Protein AF-A0AAF0ESK5-F1 (afdb_monomer_lite)

Organism: NCBI:txid948313

pLDDT: mean 73.54, std 20.57, range [38.91, 95.5]

Secondary structure (DSSP, 8-state):
--HHHHHHHHHHHHHHHHHHHHHHHPPPTT--EEEEEEESS--SHHHHHIIIIIHHHHHHH-TT-EEEEEEEPS-------------------------------------

Sequence (111 aa):
MAKGAKSAASLRTLVASLEASVPSHRLPPTLTALQFTVPRTFNTPRIWELMRRELPRIAYANPDLRIGVNPIESGTGTGSSSSNDADSASGASASASGAPAAAPAGTSDPL

Foldseek 3Di:
DCPVVVVVVVVVVVVVVLVVLLVVQADDPVAQEDEAEEAPDCPDVVSVCCVPPVVSSNCSNCVRYHYHYHHDDPPDDPDPPPDPPPDDDDDDDDDDDDDDDDDDDDDDDDD

Structure (mmCIF, N/CA/C/O backbone):
data_AF-A0AAF0ESK5-F1
#
_entry.id   AF-A0AAF0ESK5-F1
#
loop_
_atom_site.group_PDB
_atom_site.id
_atom_site.type_symbol
_atom_site.label_atom_id
_atom_site.label_alt_id
_atom_site.label_comp_id
_atom_site.label_asym_id
_atom_site.label_entity_id
_atom_site.label_seq_id
_atom_site.pdbx_PDB_ins_code
_atom_site.Cartn_x
_atom_site.Cartn_y
_atom_site.Cartn_z
_atom_site.occupancy
_atom_site.B_iso_or_equiv
_atom_site.auth_seq_id
_atom_site.auth_comp_id
_atom_site.auth_asym_id
_atom_site.auth_atom_id
_atom_site.pdbx_PDB_model_num
ATOM 1 N N . MET A 1 1 ? 9.940 -26.494 18.575 1.00 50.22 1 MET A N 1
ATOM 2 C CA . MET A 1 1 ? 8.852 -25.717 17.932 1.00 50.22 1 MET A CA 1
ATOM 3 C C . MET A 1 1 ? 9.142 -24.204 17.985 1.00 50.22 1 MET A C 1
ATOM 5 O O . MET A 1 1 ? 8.503 -23.490 18.738 1.00 50.22 1 MET A O 1
ATOM 9 N N . ALA A 1 2 ? 10.113 -23.683 17.216 1.00 56.47 2 ALA A N 1
ATOM 10 C CA . ALA A 1 2 ? 10.580 -22.283 17.348 1.00 56.47 2 ALA A CA 1
ATOM 11 C C . ALA A 1 2 ? 10.236 -21.354 16.158 1.00 56.47 2 ALA A C 1
ATOM 13 O O . ALA A 1 2 ? 10.591 -20.176 16.168 1.00 56.47 2 ALA A O 1
ATOM 14 N N . LYS A 1 3 ? 9.564 -21.867 15.115 1.00 57.59 3 LYS A N 1
ATOM 15 C CA . LYS A 1 3 ? 9.294 -21.113 13.874 1.00 57.59 3 LYS A CA 1
ATOM 16 C C . LYS A 1 3 ? 8.122 -20.128 14.016 1.00 57.59 3 LYS A C 1
ATOM 18 O O . LYS A 1 3 ? 8.197 -19.024 13.489 1.00 57.59 3 LYS A O 1
ATOM 23 N N . GLY A 1 4 ? 7.099 -20.478 14.805 1.00 61.06 4 GLY A N 1
ATOM 24 C CA . GLY A 1 4 ? 5.929 -19.620 15.051 1.00 61.06 4 GLY A CA 1
ATOM 25 C C . GLY A 1 4 ? 6.236 -18.370 15.885 1.00 61.06 4 GLY A C 1
ATOM 26 O O . GLY A 1 4 ? 5.802 -17.279 15.533 1.00 61.06 4 GLY A O 1
ATOM 27 N N . ALA A 1 5 ? 7.056 -18.495 16.935 1.00 63.97 5 ALA A N 1
ATOM 28 C CA . ALA A 1 5 ? 7.399 -17.371 17.814 1.00 63.97 5 ALA A CA 1
ATOM 29 C C . ALA A 1 5 ? 8.243 -16.292 17.105 1.00 63.97 5 ALA A C 1
ATOM 31 O O . ALA A 1 5 ? 7.973 -15.101 17.250 1.00 63.97 5 ALA A O 1
ATOM 32 N N . LYS A 1 6 ? 9.218 -16.702 16.277 1.00 66.38 6 LYS A N 1
ATOM 33 C CA . LYS A 1 6 ? 10.033 -15.780 15.461 1.00 66.38 6 LYS A CA 1
ATOM 34 C C . LYS A 1 6 ? 9.192 -15.053 14.405 1.00 66.38 6 LYS A C 1
ATOM 36 O O . LYS A 1 6 ? 9.370 -13.857 14.196 1.00 66.38 6 LYS A O 1
ATOM 41 N N . SER A 1 7 ? 8.238 -15.756 13.791 1.00 78.81 7 SER A N 1
ATOM 42 C CA . SER A 1 7 ? 7.302 -15.164 12.829 1.00 78.81 7 SER A CA 1
ATOM 43 C C . SER A 1 7 ? 6.374 -14.141 13.488 1.00 78.81 7 SER A C 1
ATOM 45 O O . SER A 1 7 ? 6.175 -13.058 12.946 1.00 78.81 7 SER A O 1
ATOM 47 N N . ALA A 1 8 ? 5.837 -14.449 14.671 1.00 82.38 8 ALA A N 1
ATOM 48 C CA . ALA A 1 8 ? 4.949 -13.542 15.395 1.00 82.38 8 ALA A CA 1
ATOM 49 C C . ALA A 1 8 ? 5.663 -12.250 15.826 1.00 82.38 8 ALA A C 1
ATOM 51 O O . ALA A 1 8 ? 5.101 -11.166 15.686 1.00 82.38 8 ALA A O 1
ATOM 52 N N . ALA A 1 9 ? 6.911 -12.345 16.298 1.00 85.19 9 ALA A N 1
ATOM 53 C CA . ALA A 1 9 ? 7.716 -11.173 16.640 1.00 85.19 9 ALA A CA 1
ATOM 54 C C . ALA A 1 9 ? 7.964 -10.270 15.418 1.00 85.19 9 ALA A C 1
ATOM 56 O O . ALA A 1 9 ? 7.743 -9.065 15.496 1.00 85.19 9 ALA A O 1
ATOM 57 N N . SER A 1 10 ? 8.330 -10.852 14.270 1.00 86.81 10 SER A N 1
ATOM 58 C CA . SER A 1 10 ? 8.565 -10.090 13.035 1.00 86.81 10 SER A CA 1
ATOM 59 C C . SER A 1 10 ? 7.310 -9.379 12.528 1.00 86.81 10 SER A C 1
ATOM 61 O O . SER A 1 10 ? 7.400 -8.255 12.040 1.00 86.81 10 SER A O 1
ATOM 63 N N . LEU A 1 11 ? 6.140 -10.017 12.636 1.00 88.50 11 LEU A N 1
ATOM 64 C CA . LEU A 1 11 ? 4.875 -9.402 12.234 1.00 88.50 11 LEU A CA 1
ATOM 65 C C . LEU A 1 11 ? 4.520 -8.221 13.140 1.00 88.50 11 LEU A C 1
ATOM 67 O O . LEU A 1 11 ? 4.121 -7.177 12.638 1.00 88.50 11 LEU A O 1
ATOM 71 N N . ARG A 1 12 ? 4.731 -8.347 14.456 1.00 91.94 12 ARG A N 1
ATOM 72 C CA . ARG A 1 12 ? 4.509 -7.243 15.404 1.00 91.94 12 ARG A CA 1
ATOM 73 C C . ARG A 1 12 ? 5.397 -6.043 15.094 1.00 91.94 12 ARG A C 1
ATOM 75 O O . ARG A 1 12 ? 4.904 -4.923 15.084 1.00 91.94 12 ARG A O 1
ATOM 82 N N . THR A 1 13 ? 6.676 -6.268 14.791 1.00 92.25 13 THR A N 1
ATOM 83 C CA . THR A 1 13 ? 7.587 -5.188 14.381 1.00 92.25 13 THR A CA 1
ATOM 84 C C . THR A 1 13 ? 7.119 -4.510 13.094 1.00 92.25 13 THR A C 1
ATOM 86 O O . THR A 1 13 ? 7.169 -3.287 12.995 1.00 92.25 13 THR A O 1
ATOM 89 N N . LEU A 1 14 ? 6.637 -5.283 12.116 1.00 89.62 14 LEU A N 1
ATOM 90 C CA . LEU A 1 14 ? 6.135 -4.734 10.859 1.00 89.62 14 LEU A CA 1
ATOM 91 C C . LEU A 1 14 ? 4.869 -3.893 11.069 1.00 89.62 14 LEU A C 1
ATOM 93 O O . LEU A 1 14 ? 4.798 -2.782 10.556 1.00 89.62 14 LEU A O 1
ATOM 97 N N . VAL A 1 15 ? 3.915 -4.378 11.868 1.00 91.94 15 VAL A N 1
ATOM 98 C CA . VAL A 1 15 ? 2.699 -3.623 12.214 1.00 91.94 15 VAL A CA 1
ATOM 99 C C . VAL A 1 15 ? 3.050 -2.339 12.963 1.00 91.94 15 VAL A C 1
ATOM 101 O O . VAL A 1 15 ? 2.613 -1.271 12.550 1.00 91.94 15 VAL A O 1
ATOM 104 N N . ALA A 1 16 ? 3.924 -2.407 13.971 1.00 92.38 16 ALA A N 1
ATOM 105 C CA . ALA A 1 16 ? 4.371 -1.221 14.703 1.00 92.38 16 ALA A CA 1
ATOM 106 C C . ALA A 1 16 ? 5.039 -0.184 13.779 1.00 92.38 16 ALA A C 1
ATOM 108 O O . ALA A 1 16 ? 4.810 1.017 13.913 1.00 92.38 16 ALA A O 1
ATOM 109 N N . SER A 1 17 ? 5.830 -0.634 12.797 1.00 90.75 17 SER A N 1
ATOM 110 C CA . SER A 1 17 ? 6.422 0.258 11.795 1.00 90.75 17 SER A CA 1
ATOM 111 C C . SER A 1 17 ? 5.377 0.906 10.882 1.00 90.75 17 SER A C 1
ATOM 113 O O . SER A 1 17 ? 5.593 2.039 10.452 1.00 90.75 17 SER A O 1
ATOM 115 N N . LEU A 1 18 ? 4.295 0.202 10.543 1.00 91.50 18 LEU A N 1
ATOM 116 C CA . LEU A 1 18 ? 3.210 0.753 9.730 1.00 91.50 18 LEU A CA 1
ATOM 117 C C . LEU A 1 18 ? 2.394 1.769 10.535 1.00 91.50 18 LEU A C 1
ATOM 119 O O . LEU A 1 18 ? 2.178 2.879 10.056 1.00 91.50 18 LEU A O 1
ATOM 123 N N . GLU A 1 19 ? 2.035 1.443 11.777 1.00 92.19 19 GLU A N 1
ATOM 124 C CA . GLU A 1 19 ? 1.316 2.337 12.694 1.00 92.19 19 GLU A CA 1
ATOM 125 C C . GLU A 1 19 ? 2.067 3.648 12.932 1.00 92.19 19 GLU A C 1
ATOM 127 O O . GLU A 1 19 ? 1.488 4.726 12.804 1.00 92.19 19 GLU A O 1
ATOM 132 N N . ALA A 1 20 ? 3.378 3.577 13.177 1.00 90.62 20 ALA A N 1
ATOM 133 C CA . ALA A 1 20 ? 4.211 4.764 13.362 1.00 90.62 20 ALA A CA 1
ATOM 134 C C . ALA A 1 20 ? 4.255 5.672 12.118 1.00 90.62 20 ALA A C 1
ATOM 136 O O . ALA A 1 20 ? 4.483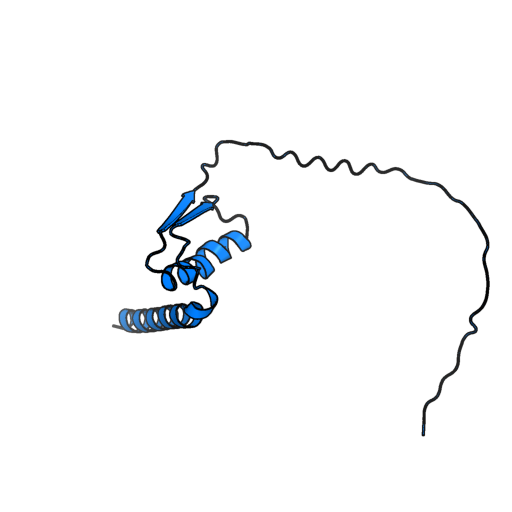 6.874 12.236 1.00 90.62 20 ALA A O 1
ATOM 137 N N . SER A 1 21 ? 4.032 5.116 10.922 1.00 87.00 21 SER A N 1
ATOM 138 C CA . SER A 1 21 ? 4.084 5.859 9.659 1.00 87.00 21 SER A CA 1
ATOM 139 C C . SER A 1 21 ? 2.765 6.541 9.273 1.00 87.00 21 SER A C 1
ATOM 141 O O . SER A 1 21 ? 2.772 7.410 8.400 1.00 87.00 21 SER A O 1
ATOM 143 N N . VAL A 1 22 ? 1.651 6.203 9.934 1.00 89.50 22 VAL A N 1
ATOM 144 C CA . VAL A 1 22 ? 0.308 6.738 9.647 1.00 89.50 22 VAL A CA 1
ATOM 145 C C . VAL A 1 22 ? 0.244 8.270 9.570 1.00 89.50 22 VAL A C 1
ATOM 147 O O . VAL A 1 22 ? -0.283 8.770 8.573 1.00 89.50 22 VAL A O 1
ATOM 150 N N . PRO A 1 23 ? 0.769 9.053 10.538 1.00 83.88 23 PRO A N 1
ATOM 151 C CA . PRO A 1 23 ? 0.613 10.508 10.504 1.00 83.88 23 PRO A CA 1
ATOM 152 C C . PRO A 1 23 ? 1.282 11.160 9.287 1.00 83.88 23 PRO A C 1
ATOM 154 O O . PRO A 1 23 ? 0.799 12.180 8.805 1.00 83.88 23 PRO A O 1
ATOM 157 N N . SER A 1 24 ? 2.355 10.568 8.758 1.00 89.75 24 SER A N 1
ATOM 158 C CA . SER A 1 24 ? 3.097 11.105 7.609 1.00 89.75 24 SER A CA 1
ATOM 159 C C . SER A 1 24 ? 2.513 10.705 6.251 1.00 89.75 24 SER A C 1
ATOM 161 O O . SER A 1 24 ? 2.893 11.289 5.241 1.00 89.75 24 SER A O 1
ATOM 163 N N . HIS A 1 25 ? 1.612 9.718 6.210 1.00 90.50 25 HIS A N 1
ATOM 164 C CA . HIS A 1 25 ? 1.113 9.117 4.965 1.00 90.50 25 HIS A CA 1
ATOM 165 C C . HIS A 1 25 ? -0.402 9.232 4.795 1.00 90.50 25 HIS A C 1
ATOM 167 O O . HIS A 1 25 ? -0.972 8.635 3.879 1.00 90.50 25 HIS A O 1
ATOM 173 N N . ARG A 1 26 ? -1.074 9.989 5.667 1.00 91.94 26 ARG A N 1
ATOM 174 C CA . ARG A 1 26 ? -2.509 10.235 5.554 1.00 91.94 26 ARG A CA 1
ATOM 175 C C . ARG A 1 26 ? -2.776 11.202 4.405 1.00 91.94 26 ARG A C 1
ATOM 177 O O . ARG A 1 26 ? -2.245 12.310 4.377 1.00 91.94 26 ARG A O 1
ATOM 184 N N . LEU A 1 27 ? -3.590 10.767 3.456 1.00 91.00 27 LEU A N 1
ATOM 185 C CA . LEU A 1 27 ? -3.963 11.557 2.294 1.00 91.00 27 LEU A CA 1
ATOM 186 C C . LEU A 1 27 ? -5.260 12.329 2.566 1.00 91.00 27 LEU A C 1
ATOM 188 O O . LEU A 1 27 ? -6.041 11.948 3.444 1.00 91.00 27 LEU A O 1
ATOM 192 N N . PRO A 1 28 ? -5.517 13.419 1.823 1.00 92.00 28 PRO A N 1
ATOM 193 C CA . PRO A 1 28 ? -6.804 14.094 1.875 1.00 92.00 28 PRO A CA 1
ATOM 194 C C . PRO A 1 28 ? -7.950 13.121 1.547 1.00 92.00 28 PRO A C 1
ATOM 196 O O . PRO A 1 28 ? -7.836 12.364 0.582 1.00 92.00 28 PRO A O 1
ATOM 199 N N . PRO A 1 29 ? -9.081 13.173 2.273 1.00 89.31 29 PRO A N 1
ATOM 200 C CA . PRO A 1 29 ? -10.201 12.243 2.084 1.00 89.31 29 PRO A CA 1
ATOM 201 C C . PRO A 1 29 ? -10.904 12.396 0.725 1.00 89.31 29 PRO A C 1
ATOM 203 O O . PRO A 1 29 ? -11.716 11.560 0.346 1.00 89.31 29 PRO A O 1
ATOM 206 N N . THR A 1 30 ? -10.603 13.463 -0.020 1.00 94.12 30 THR A N 1
ATOM 207 C CA . THR A 1 30 ? -11.086 13.675 -1.389 1.00 94.12 30 THR A CA 1
ATOM 208 C C . THR A 1 30 ? -10.431 12.736 -2.401 1.00 94.12 30 THR A C 1
ATOM 210 O O . THR A 1 30 ? -10.997 12.505 -3.469 1.00 94.12 30 THR A O 1
ATOM 213 N N . LEU A 1 31 ? -9.253 12.183 -2.090 1.00 91.81 31 LEU A N 1
ATOM 214 C CA . LEU A 1 31 ? -8.587 11.198 -2.933 1.00 91.81 31 LEU A CA 1
ATOM 215 C C . LEU A 1 31 ? -9.159 9.811 -2.649 1.00 91.81 31 LEU A C 1
ATOM 217 O O . LEU A 1 31 ? -8.928 9.229 -1.595 1.00 91.81 31 LEU A O 1
ATOM 221 N N . THR A 1 32 ? -9.887 9.271 -3.622 1.00 93.12 32 THR A N 1
ATOM 222 C CA . THR A 1 32 ? -10.549 7.962 -3.512 1.00 93.12 32 THR A CA 1
ATOM 223 C C . THR A 1 32 ? -9.755 6.832 -4.162 1.00 93.12 32 THR A C 1
ATOM 225 O O . THR A 1 32 ? -9.984 5.662 -3.849 1.00 93.12 32 THR A O 1
ATOM 228 N N . ALA A 1 33 ? -8.810 7.151 -5.055 1.00 94.56 33 ALA A N 1
ATOM 229 C CA . ALA A 1 33 ? -7.993 6.154 -5.731 1.00 94.56 33 ALA A CA 1
ATOM 230 C C . ALA A 1 33 ? -6.595 6.655 -6.121 1.00 94.56 33 ALA A C 1
ATOM 232 O O . ALA A 1 33 ? -6.412 7.818 -6.478 1.00 94.56 33 ALA A O 1
ATOM 233 N N . LEU A 1 34 ? -5.630 5.733 -6.130 1.00 93.44 34 LEU A N 1
ATOM 234 C CA . LEU A 1 34 ? -4.305 5.887 -6.727 1.00 93.44 34 LEU A CA 1
ATOM 235 C C . LEU A 1 34 ? -4.068 4.757 -7.732 1.00 93.44 34 LEU A C 1
ATOM 237 O O . LEU A 1 34 ? -4.319 3.592 -7.426 1.00 93.44 34 LEU A O 1
ATOM 241 N N . GLN A 1 35 ? -3.549 5.085 -8.915 1.00 94.44 35 GLN A N 1
ATOM 242 C CA . GLN A 1 35 ? -3.095 4.094 -9.891 1.00 94.44 35 GLN A CA 1
ATOM 243 C C . GLN A 1 35 ? -1.607 4.262 -10.171 1.00 94.44 35 GLN A C 1
ATOM 245 O O . GLN A 1 35 ? -1.140 5.356 -10.479 1.00 94.44 35 GLN A O 1
ATOM 250 N N . PHE A 1 36 ? -0.882 3.153 -10.101 1.00 90.62 36 PHE A N 1
ATOM 251 C CA . PHE A 1 36 ? 0.534 3.074 -10.411 1.00 90.62 36 PHE A CA 1
ATOM 252 C C . PHE A 1 36 ? 0.731 2.204 -11.641 1.00 90.62 36 PHE A C 1
ATOM 254 O O . PHE A 1 36 ? 0.302 1.053 -11.664 1.00 90.62 36 PHE A O 1
ATOM 261 N N . THR A 1 37 ? 1.435 2.732 -12.633 1.00 89.94 37 THR A N 1
ATOM 262 C CA . THR A 1 37 ? 1.904 1.957 -13.780 1.00 89.94 37 THR A CA 1
ATOM 263 C C . THR A 1 37 ? 3.387 1.688 -13.578 1.00 89.94 37 THR A C 1
ATOM 265 O O . THR A 1 37 ? 4.188 2.622 -13.571 1.00 89.94 37 THR A O 1
ATOM 268 N N . VAL A 1 38 ? 3.754 0.429 -13.337 1.00 87.12 38 VAL A N 1
ATOM 269 C CA . VAL A 1 38 ? 5.112 0.058 -12.913 1.00 87.12 38 VAL A CA 1
ATOM 270 C C . VAL A 1 38 ? 5.732 -0.980 -13.838 1.00 87.12 38 VAL A C 1
ATOM 272 O O . VAL A 1 38 ? 5.047 -1.903 -14.270 1.00 87.12 38 VAL A O 1
ATOM 275 N N . PRO A 1 39 ? 7.035 -0.896 -14.141 1.00 83.81 39 PRO A N 1
ATOM 276 C CA . PRO A 1 39 ? 7.726 -1.978 -14.829 1.00 83.81 39 PRO A CA 1
ATOM 277 C C . PRO A 1 39 ? 7.640 -3.283 -14.024 1.00 83.81 39 PRO A C 1
A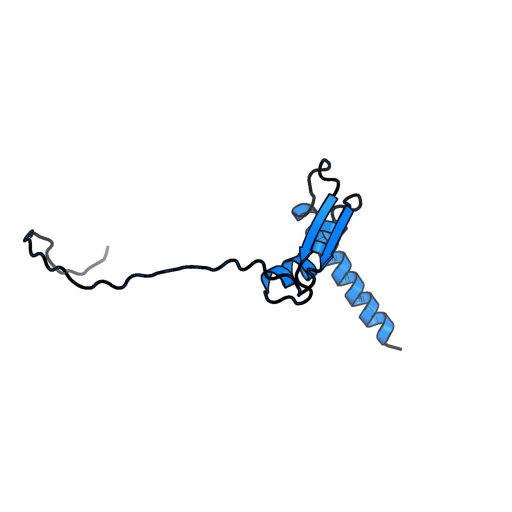TOM 279 O O . PRO A 1 39 ? 7.696 -3.264 -12.793 1.00 83.81 39 PRO A O 1
ATOM 282 N N . ARG A 1 40 ? 7.555 -4.434 -14.706 1.00 80.94 40 ARG A N 1
ATOM 283 C CA . ARG A 1 40 ? 7.581 -5.753 -14.035 1.00 80.94 40 ARG A CA 1
ATOM 284 C C . ARG A 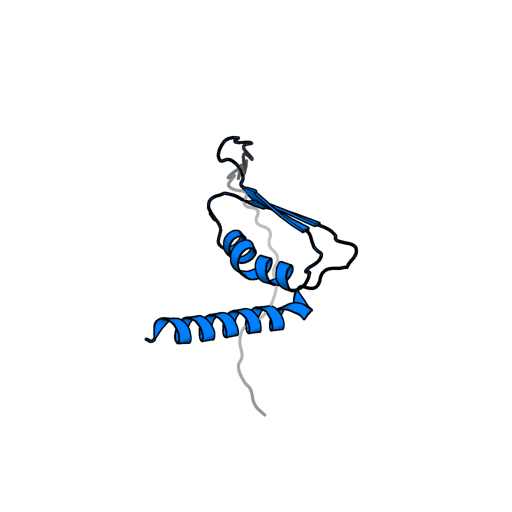1 40 ? 8.871 -5.993 -13.254 1.00 80.94 40 ARG A C 1
ATOM 286 O O . ARG A 1 40 ? 8.867 -6.696 -12.247 1.00 80.94 40 ARG A O 1
ATOM 293 N N . THR A 1 41 ? 9.972 -5.423 -13.728 1.00 80.12 41 THR A N 1
ATOM 294 C CA . THR A 1 41 ? 11.274 -5.478 -13.074 1.00 80.12 41 THR A CA 1
ATOM 295 C C . THR A 1 41 ? 11.620 -4.106 -12.519 1.00 80.12 41 THR A C 1
ATOM 297 O O . THR A 1 41 ? 11.606 -3.104 -13.230 1.00 80.12 41 THR A O 1
ATOM 300 N N . PHE A 1 42 ? 11.951 -4.051 -11.230 1.00 79.19 42 PHE A N 1
ATOM 301 C CA . PHE A 1 42 ? 12.410 -2.818 -10.600 1.00 79.19 42 PHE A CA 1
ATOM 302 C C . PHE A 1 42 ? 13.834 -2.513 -11.061 1.00 79.19 42 PHE A C 1
ATOM 304 O O . PHE A 1 42 ? 14.810 -2.900 -10.429 1.00 79.19 42 PHE A O 1
ATOM 311 N N . ASN A 1 43 ? 13.944 -1.844 -12.203 1.00 78.50 43 ASN A N 1
ATOM 312 C CA . ASN A 1 43 ? 15.212 -1.405 -12.776 1.00 78.50 43 ASN A CA 1
ATOM 313 C C . ASN A 1 43 ? 15.840 -0.230 -12.008 1.00 78.50 43 ASN A C 1
ATOM 315 O O . ASN A 1 43 ? 17.007 0.082 -12.222 1.00 78.50 43 ASN A O 1
ATOM 319 N N . THR A 1 44 ? 15.084 0.415 -11.115 1.00 82.50 44 THR A N 1
ATOM 320 C CA . THR A 1 44 ? 15.554 1.546 -10.315 1.00 82.50 44 THR A CA 1
ATOM 321 C C . THR A 1 44 ? 15.259 1.350 -8.826 1.00 82.50 44 THR A C 1
ATOM 323 O O . THR A 1 44 ? 14.164 0.903 -8.457 1.00 82.50 44 THR A O 1
ATOM 326 N N . PRO A 1 45 ? 16.200 1.740 -7.943 1.00 86.94 45 PRO A N 1
ATOM 327 C CA . PRO A 1 45 ? 16.025 1.631 -6.494 1.00 86.94 45 PRO A CA 1
ATOM 328 C C . PRO A 1 45 ? 14.843 2.472 -5.998 1.00 86.94 45 PRO A C 1
ATOM 330 O O . PRO A 1 45 ? 14.144 2.070 -5.075 1.00 86.94 45 PRO A O 1
ATOM 333 N N . ARG A 1 46 ? 14.556 3.595 -6.669 1.00 86.50 46 ARG A N 1
ATOM 334 C CA . ARG A 1 46 ? 13.434 4.479 -6.339 1.00 86.50 46 ARG A CA 1
ATOM 335 C C . ARG A 1 46 ? 12.075 3.800 -6.507 1.00 86.50 46 ARG A C 1
ATOM 337 O O . ARG A 1 46 ? 11.235 3.908 -5.621 1.00 86.50 46 ARG A O 1
ATOM 344 N N . ILE A 1 47 ? 11.848 3.109 -7.630 1.00 86.19 47 ILE A N 1
ATOM 345 C CA . ILE A 1 47 ? 10.581 2.393 -7.854 1.00 86.19 47 ILE A CA 1
ATOM 346 C C . ILE A 1 47 ? 10.470 1.238 -6.859 1.00 86.19 47 ILE A C 1
ATOM 348 O O . ILE A 1 47 ? 9.400 1.013 -6.299 1.00 86.19 47 ILE A O 1
ATOM 352 N N . TRP A 1 48 ? 11.575 0.540 -6.588 1.00 87.69 48 TRP A N 1
ATOM 353 C CA . TRP A 1 48 ? 11.591 -0.515 -5.581 1.00 87.69 48 TRP A CA 1
ATOM 354 C C . TRP A 1 48 ? 11.191 0.008 -4.195 1.00 87.69 48 TRP A C 1
ATOM 356 O O . TRP A 1 48 ? 10.310 -0.567 -3.558 1.00 87.69 48 TRP A O 1
ATOM 366 N N . GLU A 1 49 ? 11.790 1.114 -3.746 1.00 91.19 49 GLU A N 1
ATOM 367 C CA . GLU A 1 49 ? 11.513 1.715 -2.439 1.00 91.19 49 GLU A CA 1
ATOM 368 C C . GLU A 1 49 ? 10.071 2.220 -2.340 1.00 91.19 49 GLU A C 1
ATOM 370 O O . GLU A 1 49 ? 9.366 1.871 -1.393 1.00 91.19 49 GLU A O 1
ATOM 375 N N . LEU A 1 50 ? 9.587 2.925 -3.366 1.00 89.69 50 LEU A N 1
ATOM 376 C CA . LEU A 1 50 ? 8.193 3.357 -3.438 1.00 89.69 50 LEU A CA 1
ATOM 377 C C . LEU A 1 50 ? 7.233 2.166 -3.310 1.00 89.69 50 LEU A C 1
ATOM 379 O O . LEU A 1 50 ? 6.329 2.191 -2.481 1.00 89.69 50 LEU A O 1
ATOM 383 N N . MET A 1 51 ? 7.440 1.105 -4.093 1.00 90.44 51 MET A N 1
ATOM 384 C CA . MET A 1 51 ? 6.503 -0.020 -4.166 1.00 90.44 51 MET A CA 1
ATOM 385 C C . MET A 1 51 ? 6.565 -0.951 -2.955 1.00 90.44 51 MET A C 1
ATOM 387 O O . MET A 1 51 ? 5.551 -1.538 -2.580 1.00 90.44 51 MET A O 1
ATOM 391 N N . ARG A 1 52 ? 7.745 -1.132 -2.351 1.00 89.44 52 ARG A N 1
ATOM 392 C CA . ARG A 1 52 ? 7.950 -2.092 -1.254 1.00 89.44 52 ARG A CA 1
ATOM 393 C C . ARG A 1 52 ? 7.914 -1.467 0.132 1.00 89.44 52 ARG A C 1
ATOM 395 O O . ARG A 1 52 ? 7.611 -2.191 1.077 1.00 89.44 52 ARG A O 1
ATOM 402 N N . ARG A 1 53 ? 8.247 -0.182 0.274 1.00 89.94 53 ARG A N 1
ATOM 403 C CA . ARG A 1 53 ? 8.318 0.491 1.580 1.00 89.94 53 ARG A CA 1
ATOM 404 C C . ARG A 1 53 ? 7.217 1.516 1.761 1.00 89.94 53 ARG A C 1
ATOM 406 O O . ARG A 1 53 ? 6.504 1.437 2.754 1.00 89.94 53 ARG A O 1
ATOM 413 N N . GLU A 1 54 ? 7.046 2.427 0.809 1.00 92.19 54 GLU A N 1
ATOM 414 C CA . GLU A 1 54 ? 6.110 3.543 0.993 1.00 92.19 54 GLU A CA 1
ATOM 415 C C . GLU A 1 54 ? 4.663 3.168 0.664 1.00 92.19 54 GLU A C 1
ATOM 417 O O . GLU A 1 54 ? 3.752 3.494 1.420 1.00 92.19 54 GLU A O 1
ATOM 422 N N . LEU A 1 55 ? 4.425 2.412 -0.410 1.00 93.25 55 LEU A N 1
ATOM 423 C CA . LEU A 1 55 ? 3.071 2.032 -0.811 1.00 93.25 55 LEU A CA 1
ATOM 424 C C . LEU A 1 55 ? 2.315 1.241 0.277 1.00 93.25 55 LEU A C 1
ATOM 426 O O . LEU A 1 55 ? 1.157 1.574 0.533 1.00 93.25 55 LEU A O 1
ATOM 430 N N . PRO A 1 56 ? 2.927 0.267 0.986 1.00 94.00 56 PRO A N 1
ATOM 431 C CA . PRO A 1 56 ? 2.273 -0.388 2.119 1.00 94.00 56 PRO A CA 1
ATOM 432 C C . PRO A 1 56 ? 1.911 0.567 3.263 1.00 94.00 56 PRO A C 1
ATOM 434 O O . PRO A 1 56 ? 0.868 0.393 3.887 1.00 94.00 56 PRO A O 1
ATOM 437 N N . ARG A 1 57 ? 2.737 1.588 3.531 1.00 94.94 57 ARG A N 1
ATOM 438 C CA . ARG A 1 57 ? 2.466 2.599 4.568 1.00 94.94 57 ARG A CA 1
ATOM 439 C C . ARG A 1 57 ? 1.281 3.477 4.189 1.00 94.94 57 ARG A C 1
ATOM 441 O O . ARG A 1 57 ? 0.399 3.701 5.012 1.00 94.94 57 ARG A O 1
ATOM 448 N N . ILE A 1 58 ? 1.221 3.905 2.927 1.00 93.88 58 ILE A N 1
ATOM 449 C CA . ILE A 1 58 ? 0.093 4.670 2.379 1.00 93.88 58 ILE A CA 1
ATOM 450 C C . ILE A 1 58 ? -1.194 3.841 2.439 1.00 93.88 58 ILE A C 1
ATOM 452 O O . ILE A 1 58 ? -2.221 4.351 2.879 1.00 93.88 58 ILE A O 1
ATOM 456 N N . ALA A 1 59 ? -1.139 2.565 2.046 1.00 94.12 59 ALA A N 1
ATOM 457 C CA . ALA A 1 59 ? -2.288 1.664 2.104 1.00 94.12 59 ALA A CA 1
ATOM 458 C C . ALA A 1 59 ? -2.786 1.457 3.543 1.00 94.12 59 ALA A C 1
ATOM 460 O O . ALA A 1 59 ? -3.985 1.491 3.794 1.00 94.12 59 ALA A O 1
ATOM 461 N N . TYR A 1 60 ? -1.864 1.288 4.497 1.00 94.88 60 TYR A N 1
ATOM 462 C CA . TYR A 1 60 ? -2.206 1.120 5.909 1.00 94.88 60 TYR A CA 1
ATOM 463 C C . TYR A 1 60 ? -2.828 2.386 6.515 1.00 94.88 60 TYR A C 1
ATOM 465 O O . TYR A 1 60 ? -3.784 2.305 7.281 1.00 94.88 60 TYR A O 1
ATOM 473 N N . ALA A 1 61 ? -2.315 3.565 6.155 1.00 95.12 61 ALA A N 1
ATOM 474 C CA . ALA A 1 61 ? -2.806 4.846 6.660 1.00 95.12 61 ALA A CA 1
ATOM 475 C C . ALA A 1 61 ? -4.171 5.266 6.077 1.00 95.12 61 ALA A C 1
ATOM 477 O O . ALA A 1 61 ? -4.853 6.097 6.678 1.00 95.12 61 ALA A O 1
ATOM 478 N N . ASN A 1 62 ? -4.565 4.724 4.917 1.00 95.50 62 ASN A N 1
ATOM 479 C CA . ASN A 1 62 ? -5.764 5.131 4.178 1.00 95.50 62 ASN A CA 1
ATOM 480 C C . ASN A 1 62 ? -6.578 3.894 3.739 1.00 95.50 62 ASN A C 1
ATOM 482 O O . ASN A 1 62 ? -6.518 3.512 2.570 1.00 95.50 62 ASN A O 1
ATOM 486 N N . PRO A 1 63 ? -7.346 3.261 4.646 1.00 93.69 63 PRO A N 1
ATOM 487 C CA . PRO A 1 63 ? -8.031 1.995 4.362 1.00 93.69 63 PRO A CA 1
ATOM 488 C C . PRO A 1 63 ? -9.114 2.099 3.275 1.00 93.69 63 PRO A C 1
ATOM 490 O O . PRO A 1 63 ? -9.375 1.119 2.582 1.00 93.69 63 PRO A O 1
ATOM 493 N N . ASP A 1 64 ? -9.713 3.278 3.095 1.00 94.00 64 ASP A N 1
ATOM 494 C CA . ASP A 1 64 ? -10.760 3.518 2.091 1.00 94.00 64 ASP A CA 1
ATOM 495 C C . ASP A 1 64 ? -10.199 3.855 0.695 1.00 94.00 64 ASP A C 1
ATOM 497 O O . ASP A 1 64 ? -10.943 3.944 -0.285 1.00 94.00 64 ASP A O 1
ATOM 501 N N . LEU A 1 65 ? -8.882 4.056 0.581 1.00 95.44 65 LEU A N 1
ATOM 502 C CA . LEU A 1 65 ? -8.227 4.428 -0.667 1.00 95.44 65 LEU A CA 1
ATOM 503 C C . LEU A 1 65 ? -8.065 3.208 -1.579 1.00 95.44 65 LEU A C 1
ATOM 505 O O . LEU A 1 65 ? -7.412 2.223 -1.236 1.00 95.44 65 LEU A O 1
ATOM 509 N N . ARG A 1 66 ? -8.578 3.297 -2.807 1.00 95.38 66 ARG A N 1
ATOM 510 C CA . ARG A 1 66 ? -8.398 2.241 -3.810 1.00 95.38 66 ARG A CA 1
ATOM 511 C C . ARG A 1 66 ? -7.026 2.359 -4.467 1.00 95.38 66 ARG A C 1
ATOM 513 O O . ARG A 1 66 ? -6.772 3.310 -5.198 1.00 95.38 66 ARG A O 1
ATOM 520 N N . ILE A 1 67 ? -6.153 1.378 -4.265 1.00 94.56 67 ILE A N 1
ATOM 521 C CA . ILE A 1 67 ? -4.814 1.360 -4.871 1.00 94.56 67 ILE A CA 1
ATOM 522 C C . ILE A 1 67 ? -4.764 0.317 -5.992 1.00 94.56 67 ILE A C 1
ATOM 524 O O . ILE A 1 67 ? -4.931 -0.875 -5.747 1.00 94.56 67 ILE A O 1
ATOM 528 N N . GLY A 1 68 ? -4.524 0.768 -7.224 1.00 93.94 68 GLY A N 1
ATOM 529 C CA . GLY A 1 68 ? -4.297 -0.080 -8.395 1.00 93.94 68 GLY A CA 1
ATOM 530 C C . GLY A 1 68 ? -2.826 -0.089 -8.809 1.00 93.94 68 GLY A C 1
ATOM 531 O O . GLY A 1 68 ? -2.187 0.961 -8.842 1.00 93.94 68 GLY A O 1
ATOM 532 N N . VAL A 1 69 ? -2.291 -1.263 -9.149 1.00 91.31 69 VAL A N 1
ATOM 533 C CA . VAL A 1 69 ? -0.920 -1.426 -9.657 1.00 91.31 69 VAL A CA 1
ATOM 534 C C . VAL A 1 69 ? -0.970 -2.202 -10.969 1.00 91.31 69 VAL A C 1
ATOM 536 O O . VAL A 1 69 ? -1.281 -3.391 -10.976 1.00 91.31 69 VAL A O 1
ATOM 539 N N . ASN A 1 70 ? -0.644 -1.530 -12.069 1.00 90.69 70 ASN A N 1
ATOM 540 C CA . ASN A 1 70 ? -0.658 -2.080 -13.417 1.00 90.69 70 ASN A CA 1
ATOM 541 C C . ASN A 1 70 ? 0.784 -2.316 -13.894 1.00 90.69 70 ASN A C 1
ATOM 543 O O . ASN A 1 70 ? 1.551 -1.355 -14.018 1.00 90.69 70 ASN A O 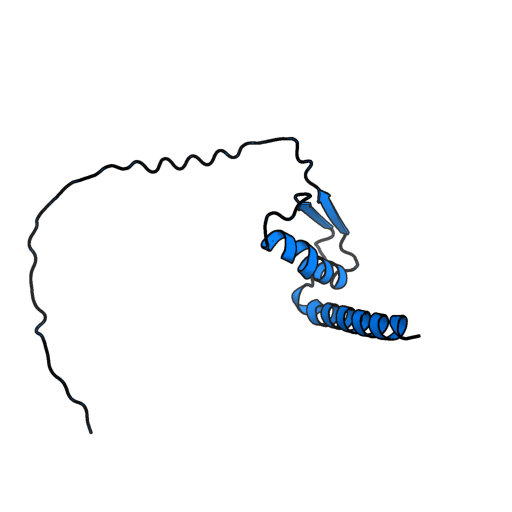1
ATOM 547 N N . PRO A 1 71 ? 1.193 -3.569 -14.156 1.00 87.12 71 PRO A N 1
ATOM 548 C CA . PRO A 1 71 ? 2.503 -3.841 -14.718 1.00 87.12 7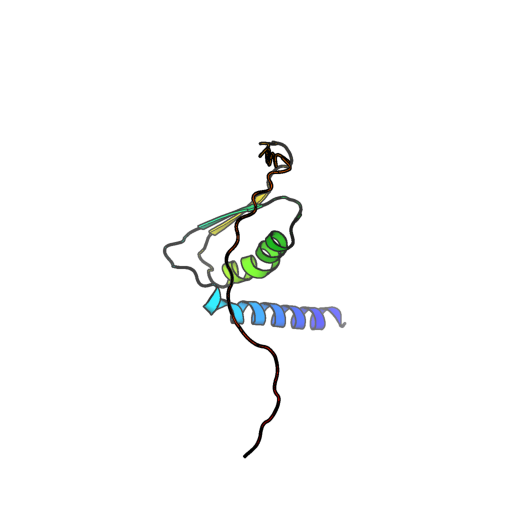1 PRO A CA 1
ATOM 549 C C . PRO A 1 71 ? 2.563 -3.388 -16.182 1.00 87.12 71 PRO A C 1
ATOM 551 O O . PRO A 1 71 ? 1.683 -3.724 -16.970 1.00 87.12 71 PRO A O 1
ATOM 554 N N . ILE A 1 72 ? 3.626 -2.684 -16.565 1.00 85.00 72 ILE A N 1
ATOM 555 C CA . ILE A 1 72 ? 3.911 -2.376 -17.970 1.00 85.00 72 ILE A CA 1
ATOM 556 C C . ILE A 1 72 ? 4.286 -3.687 -18.663 1.00 85.00 72 ILE A C 1
ATOM 558 O O . ILE A 1 72 ? 5.215 -4.380 -18.231 1.00 85.00 72 ILE A O 1
ATOM 562 N N . GLU A 1 73 ? 3.566 -4.042 -19.726 1.00 73.44 73 GLU A N 1
ATOM 563 C CA . GLU A 1 73 ? 3.995 -5.113 -20.617 1.00 73.44 73 GLU A CA 1
ATOM 564 C C . GLU A 1 73 ? 5.260 -4.653 -21.339 1.00 73.44 73 GLU A C 1
ATOM 566 O O . GLU A 1 73 ? 5.273 -3.628 -22.021 1.00 73.44 73 GLU A O 1
ATOM 571 N N . SER A 1 74 ? 6.359 -5.382 -21.149 1.00 58.22 74 SER A N 1
ATOM 572 C CA . SER A 1 74 ? 7.596 -5.166 -21.895 1.00 58.22 74 SER A CA 1
ATOM 573 C C . SER A 1 74 ? 7.343 -5.511 -23.366 1.00 58.22 74 SER A C 1
ATOM 575 O O . SER A 1 74 ? 7.577 -6.641 -23.781 1.00 58.22 74 SER A O 1
ATOM 577 N N . GLY A 1 75 ? 6.779 -4.571 -24.126 1.00 53.06 75 GLY A N 1
ATOM 578 C CA . GLY A 1 75 ? 6.262 -4.873 -25.459 1.00 53.06 75 GLY A CA 1
ATOM 579 C C . GLY A 1 75 ? 5.620 -3.721 -26.230 1.00 53.06 75 GLY A C 1
ATOM 580 O O . GLY A 1 75 ? 4.882 -3.991 -27.161 1.00 53.06 75 GLY A O 1
ATOM 581 N N . THR A 1 76 ? 5.907 -2.459 -25.906 1.00 47.28 76 THR A N 1
ATOM 582 C CA . THR A 1 76 ? 5.697 -1.341 -26.845 1.00 47.28 76 THR A CA 1
ATOM 583 C C . THR A 1 76 ? 6.720 -0.265 -26.533 1.00 47.28 76 THR A C 1
ATOM 585 O O . THR A 1 76 ? 6.562 0.526 -25.606 1.00 47.28 76 THR A O 1
ATOM 588 N N . GLY A 1 77 ? 7.820 -0.282 -27.283 1.00 52.97 77 GLY A N 1
ATOM 589 C CA . GLY A 1 77 ? 8.747 0.833 -27.325 1.00 52.97 77 GLY A CA 1
ATOM 590 C C . GLY A 1 77 ? 8.059 2.043 -27.946 1.00 52.97 77 GLY A C 1
ATOM 591 O O . GLY A 1 77 ? 8.015 2.172 -29.161 1.00 52.97 77 GLY A O 1
ATOM 592 N N . THR A 1 78 ? 7.563 2.956 -27.121 1.00 47.88 78 THR A N 1
ATOM 593 C CA . THR A 1 78 ? 7.597 4.377 -27.469 1.00 47.88 78 THR A CA 1
ATOM 594 C C . THR A 1 78 ? 8.971 4.876 -27.061 1.00 47.88 78 THR A C 1
ATOM 596 O O . THR A 1 78 ? 9.235 5.128 -25.886 1.00 47.88 78 THR A O 1
ATOM 599 N N . GLY A 1 79 ? 9.877 4.907 -28.038 1.00 47.97 79 GLY A N 1
ATOM 600 C CA . GLY A 1 79 ? 11.195 5.495 -27.886 1.00 47.97 79 GLY A CA 1
ATOM 601 C C . GLY A 1 79 ? 11.068 6.960 -27.496 1.00 47.97 79 GLY A C 1
ATOM 602 O O . GLY A 1 79 ? 10.689 7.793 -28.313 1.00 47.97 79 GLY A O 1
ATOM 603 N N . SER A 1 80 ? 11.425 7.278 -26.257 1.00 48.84 80 SER A N 1
ATOM 604 C CA . SER A 1 80 ? 11.935 8.607 -25.946 1.00 48.84 80 SER A CA 1
ATOM 605 C C . SER A 1 80 ? 13.394 8.616 -26.382 1.00 48.84 80 SER A C 1
ATOM 607 O O . SER A 1 80 ? 14.285 8.253 -25.616 1.00 48.84 80 SER A O 1
ATOM 609 N N . SER A 1 81 ? 13.627 8.939 -27.652 1.00 48.59 81 SER A N 1
ATOM 610 C CA . SER A 1 81 ? 14.958 9.264 -28.153 1.00 48.59 81 SER A CA 1
ATOM 611 C C . SER A 1 81 ? 15.437 10.519 -27.429 1.00 48.59 81 SER A C 1
ATOM 613 O O . SER A 1 81 ?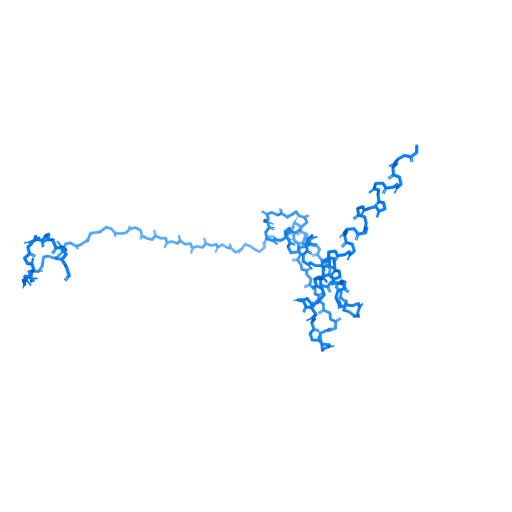 14.961 11.618 -27.703 1.00 48.59 81 SER A O 1
ATOM 615 N N . SER A 1 82 ? 16.354 10.361 -26.480 1.00 47.81 82 SER A N 1
ATOM 616 C CA . SER A 1 82 ? 17.111 11.481 -25.927 1.00 47.81 82 SER A CA 1
ATOM 617 C C . SER A 1 82 ? 18.162 11.894 -26.957 1.00 47.81 82 SER A C 1
ATOM 619 O O . SER A 1 82 ? 19.232 11.293 -27.023 1.00 47.81 82 SER A O 1
ATOM 621 N N . SER A 1 83 ? 17.857 12.884 -27.793 1.00 49.41 83 SER A N 1
ATOM 622 C CA . SER A 1 83 ? 18.868 13.594 -28.578 1.00 49.41 83 SER A CA 1
ATOM 623 C C . SER A 1 83 ? 19.504 14.664 -27.690 1.00 49.41 83 SER A C 1
ATOM 625 O O . SER A 1 83 ? 18.941 15.742 -27.503 1.00 49.41 83 SER A O 1
ATOM 627 N N . ASN A 1 84 ? 20.669 14.358 -27.123 1.00 53.41 84 ASN A N 1
ATOM 628 C CA . ASN A 1 84 ? 21.584 15.372 -26.611 1.00 53.41 84 ASN A CA 1
ATOM 629 C C . ASN A 1 84 ? 22.752 15.469 -27.595 1.00 53.41 84 ASN A C 1
ATOM 631 O O . ASN A 1 84 ? 23.804 14.871 -27.379 1.00 53.41 84 ASN A O 1
ATOM 635 N N . ASP A 1 85 ? 22.548 16.217 -28.677 1.00 47.22 85 ASP A N 1
ATOM 636 C CA . ASP A 1 85 ? 23.633 16.712 -29.520 1.00 47.22 85 ASP A CA 1
ATOM 637 C C . ASP A 1 85 ? 24.402 17.775 -28.722 1.00 47.22 85 ASP A C 1
ATOM 639 O O . ASP A 1 85 ? 24.042 18.951 -28.685 1.00 47.22 85 ASP A O 1
ATOM 643 N N . ALA A 1 86 ? 25.431 17.343 -27.994 1.00 53.69 86 ALA A N 1
ATOM 644 C CA . ALA A 1 86 ? 26.433 18.242 -27.440 1.00 53.69 86 ALA A CA 1
ATOM 645 C C . ALA A 1 86 ? 27.462 18.527 -28.540 1.00 53.69 86 ALA A C 1
ATOM 647 O O . ALA A 1 86 ? 28.453 17.809 -28.685 1.00 53.69 86 ALA A O 1
ATOM 648 N N . ASP A 1 87 ? 27.181 19.555 -29.340 1.00 49.94 87 ASP A N 1
ATOM 649 C CA . ASP A 1 87 ? 28.107 20.074 -30.341 1.00 49.94 87 ASP A CA 1
ATOM 650 C C . ASP A 1 87 ? 29.396 20.542 -29.647 1.00 49.94 87 ASP A C 1
ATOM 652 O O . ASP A 1 87 ? 29.400 21.413 -28.773 1.00 49.94 87 ASP A O 1
ATOM 656 N N . SER A 1 88 ? 30.495 19.875 -29.994 1.00 50.50 88 SER A N 1
ATOM 657 C CA . SER A 1 88 ? 31.845 20.267 -29.616 1.00 50.50 88 SER A CA 1
ATOM 658 C C . SER A 1 88 ? 32.348 21.274 -30.642 1.00 50.50 88 SER A C 1
ATOM 660 O O . SER A 1 88 ? 32.709 20.883 -31.748 1.00 50.50 88 SER A O 1
ATOM 662 N N . ALA A 1 89 ? 32.455 22.545 -30.258 1.00 49.69 89 ALA A N 1
ATOM 663 C CA . ALA A 1 89 ? 33.165 23.545 -31.047 1.00 49.69 89 ALA A CA 1
ATOM 664 C C . ALA A 1 89 ? 34.164 24.310 -30.173 1.00 49.69 89 ALA A C 1
ATOM 666 O O . ALA A 1 89 ? 33.837 24.942 -29.170 1.00 49.69 89 ALA A O 1
ATOM 667 N N . SER A 1 90 ? 35.426 24.179 -30.565 1.00 46.69 90 SER A N 1
ATOM 668 C CA . SER A 1 90 ? 36.602 24.795 -29.970 1.00 46.69 90 SER A CA 1
ATOM 669 C C . SER A 1 90 ? 36.757 26.264 -30.387 1.00 46.69 90 SER A C 1
ATOM 671 O O . SER A 1 90 ? 36.516 26.600 -31.539 1.00 46.69 90 SER A O 1
ATOM 673 N N . GLY A 1 91 ? 37.311 27.081 -29.483 1.00 39.47 91 GLY A N 1
ATOM 674 C CA . GLY A 1 91 ? 38.213 28.190 -29.820 1.00 39.47 91 GLY A CA 1
ATOM 675 C C . GLY A 1 91 ? 37.597 29.562 -30.118 1.00 39.47 91 GLY A C 1
ATOM 676 O O . GLY A 1 91 ? 37.067 29.790 -31.195 1.00 39.47 91 GLY A O 1
ATOM 677 N N . ALA A 1 92 ? 37.835 30.525 -29.222 1.00 38.91 92 ALA A N 1
ATOM 678 C CA . ALA A 1 92 ? 38.147 31.908 -29.596 1.00 38.91 92 ALA A CA 1
ATOM 679 C C . ALA A 1 92 ? 38.813 32.635 -28.415 1.00 38.91 92 ALA A C 1
ATOM 681 O O . ALA A 1 92 ? 38.194 32.884 -27.382 1.00 38.91 92 ALA A O 1
ATOM 682 N N . SER A 1 93 ? 40.094 32.962 -28.578 1.00 44.47 93 SER A N 1
ATOM 683 C CA . SER A 1 93 ? 40.843 33.877 -27.716 1.00 44.47 93 SER A CA 1
ATOM 684 C C . SER A 1 93 ? 40.328 35.309 -27.872 1.00 44.47 93 SER A C 1
ATOM 686 O O . SER A 1 93 ? 40.141 35.766 -28.997 1.00 44.47 93 SER A O 1
ATOM 688 N N . ALA A 1 94 ? 40.222 36.055 -26.773 1.00 43.78 94 ALA A N 1
ATOM 689 C CA . ALA A 1 94 ? 40.266 37.515 -26.808 1.00 43.78 94 ALA A CA 1
ATOM 690 C C . ALA A 1 94 ? 40.867 38.063 -25.505 1.00 43.78 94 ALA A C 1
ATOM 692 O O . ALA A 1 94 ? 40.284 37.960 -24.429 1.00 43.78 94 ALA A O 1
ATOM 693 N N . SER A 1 95 ? 42.063 38.635 -25.635 1.00 42.28 95 SER A N 1
ATOM 694 C CA . SER A 1 95 ? 42.718 39.489 -24.649 1.00 42.28 95 SER A CA 1
ATOM 695 C C . SER A 1 95 ? 41.888 40.744 -24.380 1.00 42.28 95 SER A C 1
ATOM 697 O O . SER A 1 95 ? 41.492 41.414 -25.330 1.00 42.28 95 SER A O 1
ATOM 699 N N . ALA A 1 96 ? 41.734 41.136 -23.117 1.00 41.31 96 ALA A N 1
ATOM 700 C CA . ALA A 1 96 ? 41.571 42.540 -22.746 1.00 41.31 96 ALA A CA 1
ATOM 701 C C . ALA A 1 96 ? 41.927 42.747 -21.270 1.00 41.31 96 ALA A C 1
ATOM 703 O O . ALA A 1 96 ? 41.412 42.084 -20.375 1.00 41.31 96 ALA A O 1
ATOM 704 N N . SER A 1 97 ? 42.858 43.669 -21.069 1.00 46.25 97 SER A N 1
ATOM 705 C CA . SER A 1 97 ? 43.480 44.085 -19.821 1.00 46.25 97 SER A CA 1
ATOM 706 C C . SER A 1 97 ? 42.503 44.730 -18.834 1.00 46.25 97 SER A C 1
ATOM 708 O O . SER A 1 97 ? 41.615 45.477 -19.234 1.00 46.25 97 SER A O 1
ATOM 710 N N . GLY A 1 98 ? 42.748 44.531 -17.536 1.00 40.34 98 GLY A N 1
ATOM 711 C CA . GLY A 1 98 ? 42.040 45.231 -16.462 1.00 40.34 98 GLY A CA 1
ATOM 712 C C . GLY A 1 98 ? 42.555 44.862 -15.070 1.00 40.34 98 GLY A C 1
ATOM 713 O O . GLY A 1 98 ? 41.910 44.115 -14.347 1.00 40.34 98 GLY A O 1
ATOM 714 N N . ALA A 1 99 ? 43.736 45.365 -14.703 1.00 49.28 99 ALA A N 1
ATOM 715 C CA . ALA A 1 99 ? 44.156 45.528 -13.302 1.00 49.28 99 ALA A CA 1
ATOM 716 C C . ALA A 1 99 ? 43.337 46.685 -12.653 1.00 49.28 99 ALA A C 1
ATOM 718 O O . ALA A 1 99 ? 42.810 47.487 -13.430 1.00 49.28 99 ALA A O 1
ATOM 719 N N . PRO A 1 100 ? 43.266 46.873 -11.307 1.00 50.59 100 PRO A N 1
ATOM 720 C CA . PRO A 1 100 ? 44.295 46.479 -10.334 1.00 50.59 100 PRO A CA 1
ATOM 721 C C . PRO A 1 100 ? 43.844 46.033 -8.914 1.00 50.59 100 PRO A C 1
ATOM 723 O O . PRO A 1 100 ? 42.695 46.159 -8.510 1.00 50.59 100 PRO A O 1
ATOM 726 N N . ALA A 1 101 ? 44.867 45.626 -8.149 1.00 42.19 101 ALA A N 1
ATOM 727 C CA . ALA A 1 101 ? 45.062 45.805 -6.702 1.00 42.19 101 ALA A CA 1
ATOM 728 C C . ALA A 1 101 ? 44.289 44.929 -5.690 1.00 42.19 101 ALA A C 1
ATOM 730 O O . ALA A 1 101 ? 43.193 45.262 -5.256 1.00 42.19 101 ALA A O 1
ATOM 731 N N . ALA A 1 102 ? 44.990 43.929 -5.142 1.00 43.59 102 ALA A N 1
ATOM 732 C CA . ALA A 1 102 ? 44.967 43.631 -3.707 1.00 43.59 102 ALA A CA 1
ATOM 733 C C . ALA A 1 102 ? 46.312 43.000 -3.294 1.00 43.59 102 ALA A C 1
ATOM 735 O O . ALA A 1 102 ? 46.767 42.029 -3.894 1.00 43.59 102 ALA A O 1
ATOM 736 N N . ALA A 1 103 ? 46.976 43.624 -2.321 1.00 50.28 103 ALA A N 1
ATOM 737 C CA . ALA A 1 103 ? 48.297 43.268 -1.808 1.00 50.28 103 ALA A CA 1
ATOM 738 C C . ALA A 1 103 ? 48.301 41.943 -1.008 1.00 50.28 103 ALA A C 1
ATOM 740 O O . ALA A 1 103 ? 47.256 41.549 -0.488 1.00 50.28 103 ALA A O 1
ATOM 741 N N . PRO A 1 104 ? 49.458 41.265 -0.867 1.00 52.12 104 PRO A N 1
ATOM 742 C CA . PRO A 1 104 ? 49.574 40.036 -0.091 1.00 52.12 104 PRO A CA 1
ATOM 743 C C . PRO A 1 104 ? 50.066 40.255 1.353 1.00 52.12 104 PRO A C 1
ATOM 745 O O . PRO A 1 104 ? 50.841 41.166 1.631 1.00 52.12 104 PRO A O 1
ATOM 748 N N . ALA A 1 105 ? 49.717 39.264 2.182 1.00 43.09 105 ALA A N 1
ATOM 749 C CA . ALA A 1 105 ? 50.378 38.807 3.411 1.00 43.09 105 ALA A CA 1
ATOM 750 C C . ALA A 1 105 ? 50.111 39.556 4.731 1.00 43.09 105 ALA A C 1
ATOM 752 O O . ALA A 1 105 ? 50.179 40.776 4.807 1.00 43.09 105 ALA A O 1
ATOM 753 N N . GLY A 1 106 ? 49.944 38.770 5.806 1.00 42.47 106 GLY A N 1
ATOM 754 C CA . GLY A 1 106 ? 50.325 39.213 7.152 1.00 42.47 106 GLY A CA 1
ATOM 755 C C . GLY A 1 106 ? 49.417 38.779 8.301 1.00 42.47 106 GLY A C 1
ATOM 756 O O . GLY A 1 106 ? 48.544 39.526 8.703 1.00 42.47 106 GLY A O 1
ATOM 757 N N . THR A 1 107 ? 49.667 37.570 8.805 1.00 49.41 107 THR A N 1
ATOM 758 C CA . THR A 1 107 ? 49.623 37.102 10.208 1.00 49.41 107 THR A CA 1
ATOM 759 C C . THR A 1 107 ? 49.178 38.045 11.355 1.00 49.41 107 THR A C 1
ATOM 761 O O . THR A 1 107 ? 49.584 39.202 11.422 1.00 49.41 107 THR A O 1
ATOM 764 N N . SER A 1 108 ? 48.510 37.411 12.338 1.00 45.22 108 SER A N 1
ATOM 765 C CA . SER A 1 108 ? 48.550 37.645 13.803 1.00 45.22 108 SER A CA 1
ATOM 766 C C . SER A 1 108 ? 47.298 38.224 14.499 1.00 45.22 108 SER A C 1
ATOM 768 O O . SER A 1 108 ? 47.083 39.428 14.562 1.00 45.22 108 SER A O 1
ATOM 770 N N . ASP A 1 109 ? 46.536 37.300 15.099 1.00 47.50 109 ASP A N 1
ATOM 771 C CA . ASP A 1 109 ? 45.992 37.307 16.484 1.00 47.50 109 ASP A CA 1
ATOM 772 C C . ASP A 1 109 ? 47.140 37.519 17.526 1.00 47.50 109 ASP A C 1
ATOM 774 O O . ASP A 1 109 ? 48.287 37.321 17.099 1.00 47.50 109 ASP A O 1
ATOM 778 N N . PRO A 1 110 ? 46.982 37.828 18.848 1.00 56.62 110 PRO A N 1
ATOM 779 C CA . PRO A 1 110 ? 45.803 38.030 19.729 1.00 56.62 110 PRO A CA 1
ATOM 780 C C . PRO A 1 110 ? 45.803 39.350 20.557 1.00 56.62 110 PRO A C 1
ATOM 782 O O . PRO A 1 110 ? 46.850 39.974 20.749 1.00 56.62 110 PRO A O 1
ATOM 785 N N . LEU A 1 111 ? 44.642 39.694 21.143 1.00 40.59 111 LEU A N 1
ATOM 786 C CA . LEU A 1 111 ? 44.358 39.932 22.588 1.00 40.59 111 LEU A CA 1
ATOM 787 C C . LEU A 1 111 ? 43.027 40.677 22.778 1.00 40.59 111 LEU A C 1
ATOM 789 O O . LEU A 1 111 ? 42.873 41.779 22.207 1.00 40.59 111 LEU A O 1
#

Radius of gyration: 29.04 Å; chains: 1; bounding box: 62×72×54 Å